Protein AF-A0A542EEB6-F1 (afdb_monomer_lite)

Organism: NCBI:txid587872

Radius of gyration: 50.27 Å; chains: 1; bounding box: 76×41×152 Å

Secondary structure (DSSP, 8-state):
---------SSTTPPPPHHHHHHHHHHHHH--STTHHHHHHHHHT--HHHHHHHHHHHHTTSS--TTT--S---------HHHHHHHHHHHHHHHHHHHHHHHHHHHHHHHHHHHHHHHHHHHHS------PPP-----TTTSPP-GGGSPPPPPPPPPPP-

Structure (mmCIF, N/CA/C/O backbone):
data_AF-A0A542EEB6-F1
#
_entry.id   AF-A0A542EEB6-F1
#
loop_
_atom_site.group_PDB
_atom_site.id
_atom_site.type_symbol
_atom_site.label_atom_id
_atom_site.label_alt_id
_atom_site.label_comp_id
_atom_site.label_asym_id
_atom_site.label_entity_id
_atom_site.label_seq_id
_atom_site.pdbx_PDB_ins_code
_atom_site.Cartn_x
_atom_site.Cartn_y
_atom_site.Cartn_z
_atom_site.occupancy
_atom_site.B_iso_or_equiv
_atom_site.auth_seq_id
_atom_site.auth_comp_id
_atom_site.auth_asym_id
_atom_site.auth_atom_id
_atom_site.pdbx_PDB_model_num
ATOM 1 N N . MET A 1 1 ? 4.886 14.127 -37.751 1.00 33.59 1 MET A N 1
ATOM 2 C CA . MET A 1 1 ? 6.107 13.348 -38.035 1.00 33.59 1 MET A CA 1
ATOM 3 C C . MET A 1 1 ? 6.835 13.165 -36.716 1.00 33.59 1 MET A C 1
ATOM 5 O O . MET A 1 1 ? 7.607 14.032 -36.335 1.00 33.59 1 MET A O 1
ATOM 9 N N . VAL A 1 2 ? 6.488 12.122 -35.960 1.00 40.75 2 VAL A N 1
ATOM 10 C CA . VAL A 1 2 ? 7.260 11.726 -34.774 1.00 40.75 2 VAL A CA 1
ATOM 11 C C . VAL A 1 2 ? 8.339 10.806 -35.318 1.00 40.75 2 VAL A C 1
ATOM 13 O O . VAL A 1 2 ? 8.005 9.782 -35.904 1.00 40.75 2 VAL A O 1
ATOM 16 N N . SER A 1 3 ? 9.596 11.243 -35.278 1.00 37.25 3 SER A N 1
ATOM 17 C CA . SER A 1 3 ? 10.705 10.472 -35.833 1.00 37.25 3 SER A CA 1
ATOM 18 C C . SER A 1 3 ? 10.771 9.100 -35.169 1.00 37.25 3 SER A C 1
ATOM 20 O O . SER A 1 3 ? 10.845 8.968 -33.950 1.00 37.25 3 SER A O 1
ATOM 22 N N . ASP A 1 4 ? 10.697 8.108 -36.042 1.00 44.97 4 ASP A N 1
ATOM 23 C CA . ASP A 1 4 ? 10.284 6.726 -35.838 1.00 44.97 4 ASP A CA 1
ATOM 24 C C . ASP A 1 4 ? 11.487 5.828 -35.498 1.00 44.97 4 ASP A C 1
ATOM 26 O O . ASP A 1 4 ? 11.680 4.750 -36.062 1.00 44.97 4 ASP A O 1
ATOM 30 N N . GLU A 1 5 ? 12.381 6.297 -34.624 1.00 62.19 5 GLU A N 1
ATOM 31 C CA . GLU A 1 5 ? 13.486 5.463 -34.149 1.00 62.19 5 GLU A CA 1
ATOM 32 C C . GLU A 1 5 ? 13.025 4.660 -32.939 1.00 62.19 5 GLU A C 1
ATOM 34 O O . GLU A 1 5 ? 13.232 5.025 -31.781 1.00 62.19 5 GLU A O 1
ATOM 39 N N . VAL A 1 6 ? 12.378 3.528 -33.233 1.00 66.38 6 VAL A N 1
ATOM 40 C CA . VAL A 1 6 ? 12.101 2.485 -32.244 1.00 66.38 6 VAL A CA 1
ATOM 41 C C . VAL A 1 6 ? 13.415 2.173 -31.515 1.00 66.38 6 VAL A C 1
ATOM 43 O O . VAL A 1 6 ? 14.365 1.711 -32.157 1.00 66.38 6 VAL A O 1
ATOM 46 N N . PRO A 1 7 ? 13.504 2.410 -30.194 1.00 70.50 7 PRO A N 1
ATOM 47 C CA . PRO A 1 7 ? 14.771 2.341 -29.485 1.00 70.50 7 PRO A CA 1
ATOM 48 C C . PRO A 1 7 ? 15.327 0.918 -29.548 1.00 70.50 7 PRO A C 1
ATOM 50 O O . PRO A 1 7 ? 14.756 -0.022 -28.993 1.00 70.50 7 PRO A O 1
ATOM 53 N N . PHE A 1 8 ? 16.453 0.759 -30.239 1.00 72.56 8 PHE A N 1
ATOM 54 C CA . PHE A 1 8 ? 17.148 -0.515 -30.362 1.00 72.56 8 PHE A CA 1
ATOM 55 C C . PHE A 1 8 ? 18.065 -0.749 -29.162 1.00 72.56 8 PHE A C 1
ATOM 57 O O . PHE A 1 8 ? 18.617 0.183 -28.575 1.00 72.56 8 PHE A O 1
ATOM 64 N N . ARG A 1 9 ? 18.252 -2.017 -28.789 1.00 74.38 9 ARG A N 1
ATOM 65 C CA . ARG A 1 9 ? 19.150 -2.383 -27.698 1.00 74.38 9 ARG A CA 1
ATOM 66 C C . ARG A 1 9 ? 20.612 -2.333 -28.166 1.00 74.38 9 ARG A C 1
ATOM 68 O O . ARG A 1 9 ? 21.013 -3.222 -28.911 1.00 74.38 9 ARG A O 1
ATOM 75 N N . PRO A 1 10 ? 21.459 -1.404 -27.683 1.00 72.00 10 PRO A N 1
ATOM 76 C CA . PRO A 1 10 ? 22.822 -1.272 -28.205 1.00 72.00 10 PRO A CA 1
ATOM 77 C C . PRO A 1 10 ? 23.714 -2.476 -27.861 1.00 72.00 10 PRO A C 1
ATOM 79 O O . PRO A 1 10 ? 24.656 -2.785 -28.583 1.00 72.00 10 PRO A O 1
ATOM 82 N N . SER A 1 11 ? 23.427 -3.192 -26.766 1.00 77.75 11 SER A N 1
ATOM 83 C CA . SER A 1 11 ? 24.095 -4.454 -26.430 1.00 77.75 11 SER A CA 1
ATOM 84 C C . SER A 1 11 ? 23.217 -5.343 -25.547 1.00 77.75 11 SER A C 1
ATOM 86 O O . SER A 1 11 ? 22.308 -4.865 -24.867 1.00 77.75 11 SER A O 1
ATOM 88 N N . ARG A 1 12 ? 23.523 -6.648 -25.476 1.00 73.19 12 ARG A N 1
ATOM 89 C CA . ARG A 1 12 ? 22.809 -7.604 -24.597 1.00 73.19 12 ARG A CA 1
ATOM 90 C C . ARG A 1 12 ? 22.803 -7.206 -23.113 1.00 73.19 12 ARG A C 1
ATOM 92 O O . ARG A 1 12 ? 21.909 -7.620 -22.376 1.00 73.19 12 ARG A O 1
ATOM 99 N N . HIS A 1 13 ? 23.789 -6.413 -22.697 1.00 74.75 13 HIS A N 1
ATOM 100 C CA . HIS A 1 13 ? 23.999 -5.979 -21.315 1.00 74.75 13 HIS A CA 1
ATOM 101 C C . HIS A 1 13 ? 23.419 -4.594 -21.029 1.00 74.75 13 HIS A C 1
ATOM 103 O O . HIS A 1 13 ? 23.237 -4.238 -19.870 1.00 74.75 13 HIS A O 1
ATOM 109 N N . ALA A 1 14 ? 23.085 -3.822 -22.065 1.00 81.50 14 ALA A N 1
ATOM 110 C CA . ALA A 1 14 ? 22.470 -2.517 -21.894 1.00 81.50 14 ALA A CA 1
ATOM 111 C C . ALA A 1 14 ? 21.044 -2.658 -21.339 1.00 81.50 14 ALA A C 1
ATOM 113 O O . ALA A 1 14 ? 20.242 -3.482 -21.807 1.00 81.50 14 ALA A O 1
ATOM 114 N N . ALA A 1 15 ? 20.732 -1.851 -20.327 1.00 83.69 15 ALA A N 1
ATOM 115 C CA . ALA A 1 15 ? 19.393 -1.739 -19.773 1.00 83.69 15 ALA A CA 1
ATOM 116 C C . ALA A 1 15 ? 18.617 -0.644 -20.511 1.00 83.69 15 ALA A C 1
ATOM 118 O O . ALA A 1 15 ? 19.141 0.441 -20.738 1.00 83.69 15 ALA A O 1
ATOM 119 N N . PHE A 1 16 ? 17.355 -0.918 -20.843 1.00 88.12 16 PHE A N 1
ATOM 120 C CA . PHE A 1 16 ? 16.441 0.115 -21.328 1.00 88.12 16 PHE A CA 1
ATOM 121 C C . PHE A 1 16 ? 16.078 1.071 -20.192 1.00 88.12 16 PHE A C 1
ATOM 123 O O . PHE A 1 16 ? 15.852 0.606 -19.066 1.00 88.12 16 PHE A O 1
ATOM 130 N N . THR A 1 17 ? 15.974 2.366 -20.485 1.00 88.81 17 THR A N 1
ATOM 131 C CA . THR A 1 17 ? 15.397 3.361 -19.568 1.00 88.81 17 THR A CA 1
ATOM 132 C C . THR A 1 17 ? 13.891 3.128 -19.403 1.00 88.81 17 THR A C 1
ATOM 134 O O . THR A 1 17 ? 13.271 2.430 -20.206 1.00 88.81 17 THR A O 1
ATOM 137 N N . ASP A 1 18 ? 13.269 3.689 -18.361 1.00 88.69 18 ASP A N 1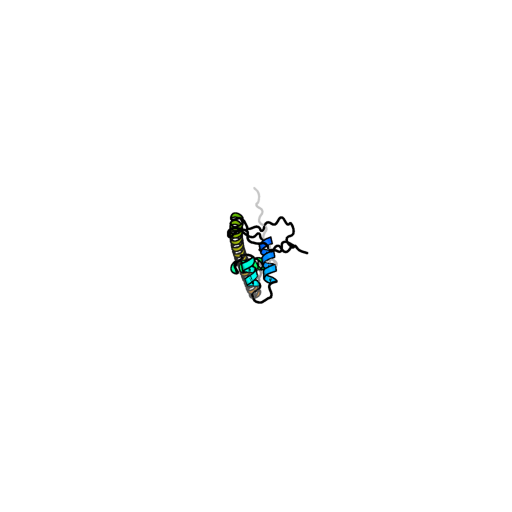
ATOM 138 C CA . ASP A 1 18 ? 11.814 3.557 -18.164 1.00 88.69 18 ASP A CA 1
ATOM 139 C C . ASP A 1 18 ? 11.012 4.167 -19.330 1.00 88.69 18 ASP A C 1
ATOM 141 O O . ASP A 1 18 ? 9.974 3.635 -19.706 1.00 88.69 18 ASP A O 1
ATOM 145 N N . GLU A 1 19 ? 11.519 5.233 -19.947 1.00 88.31 19 GLU A N 1
ATOM 146 C CA . GLU A 1 19 ? 10.899 5.887 -21.108 1.00 88.31 19 GLU A CA 1
ATOM 147 C C . GLU A 1 19 ? 10.961 4.997 -22.349 1.00 88.31 19 GLU A C 1
ATOM 149 O O . GLU A 1 19 ? 9.953 4.786 -23.019 1.00 88.31 19 GLU A O 1
ATOM 154 N N . GLN A 1 20 ? 12.121 4.382 -22.600 1.00 90.50 20 GLN A N 1
ATOM 155 C CA . GLN A 1 20 ? 12.283 3.415 -23.685 1.00 90.50 20 GLN A CA 1
ATOM 156 C C . GLN A 1 20 ? 11.382 2.195 -23.483 1.00 90.50 20 GLN A C 1
ATOM 158 O O . GLN A 1 20 ? 10.751 1.734 -24.427 1.00 90.50 20 GLN A O 1
ATOM 163 N N . ARG A 1 21 ? 11.285 1.673 -22.251 1.00 92.81 21 ARG A N 1
ATOM 164 C CA . ARG A 1 21 ? 10.384 0.550 -21.934 1.00 92.81 21 ARG A CA 1
ATOM 165 C C . ARG A 1 21 ? 8.927 0.907 -22.211 1.00 92.81 21 ARG A C 1
ATOM 167 O O . ARG A 1 21 ? 8.211 0.061 -22.733 1.00 92.81 21 ARG A O 1
ATOM 174 N N . TRP A 1 22 ? 8.503 2.126 -21.871 1.00 92.06 22 TRP A N 1
ATOM 175 C CA . TRP A 1 22 ? 7.149 2.607 -22.148 1.00 92.06 22 TRP A CA 1
ATOM 176 C C . TRP A 1 22 ? 6.873 2.698 -23.649 1.00 92.06 22 TRP A C 1
ATOM 178 O O . TRP A 1 22 ? 5.908 2.104 -24.121 1.00 92.06 22 TRP A O 1
ATOM 188 N N . ALA A 1 23 ? 7.755 3.358 -24.408 1.00 90.94 23 ALA A N 1
ATOM 189 C CA . ALA A 1 23 ? 7.620 3.480 -25.859 1.00 90.94 23 ALA A CA 1
ATOM 190 C C . ALA A 1 23 ? 7.553 2.102 -26.541 1.00 90.94 23 ALA A C 1
ATOM 192 O O . ALA A 1 23 ? 6.660 1.838 -27.339 1.00 90.94 23 ALA A O 1
ATOM 193 N N . LEU A 1 24 ? 8.438 1.176 -26.156 1.00 92.56 24 LEU A N 1
ATOM 194 C CA . LEU A 1 24 ? 8.440 -0.188 -26.689 1.00 92.56 24 LEU A CA 1
ATOM 195 C C . LEU A 1 24 ? 7.179 -0.981 -26.334 1.00 92.56 24 LEU A C 1
ATOM 197 O O . LEU A 1 24 ? 6.744 -1.812 -27.130 1.00 92.56 24 LEU A O 1
ATOM 201 N N . LEU A 1 25 ? 6.611 -0.762 -25.145 1.00 93.56 25 LEU A N 1
ATOM 202 C CA . LEU A 1 25 ? 5.352 -1.382 -24.739 1.00 93.56 25 LEU A CA 1
ATOM 203 C C . LEU A 1 25 ? 4.189 -0.862 -25.598 1.00 93.56 25 LEU A C 1
ATOM 205 O O . LEU A 1 25 ? 3.369 -1.656 -26.046 1.00 93.56 25 LEU A O 1
ATOM 209 N N . LEU A 1 26 ? 4.154 0.447 -25.862 1.00 92.00 26 LEU A N 1
ATOM 210 C CA . LEU A 1 26 ? 3.131 1.081 -26.690 1.00 92.00 26 LEU A CA 1
ATOM 211 C C . LEU A 1 26 ? 3.178 0.562 -28.136 1.00 92.00 26 LEU A C 1
ATOM 213 O O . LEU A 1 26 ? 2.159 0.125 -28.661 1.00 92.00 26 LEU A O 1
ATOM 217 N N . GLU A 1 27 ? 4.364 0.528 -28.745 1.00 92.00 27 GLU A N 1
ATOM 218 C CA . GLU A 1 27 ? 4.582 -0.030 -30.089 1.00 92.00 27 GLU A CA 1
ATOM 219 C C . GLU A 1 27 ? 4.209 -1.520 -30.168 1.00 92.00 27 G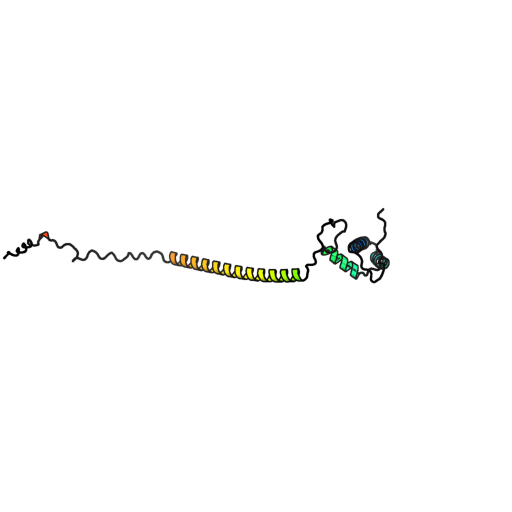LU A C 1
ATOM 221 O O . GLU A 1 27 ? 3.574 -1.985 -31.118 1.00 92.00 27 GLU A O 1
ATOM 226 N N . HIS A 1 28 ? 4.554 -2.292 -29.132 1.00 93.38 28 HIS A N 1
ATOM 227 C CA . HIS A 1 28 ? 4.147 -3.691 -29.032 1.00 93.38 28 HIS A CA 1
ATOM 228 C C . HIS A 1 28 ? 2.618 -3.847 -28.971 1.00 93.38 28 HIS A C 1
ATOM 230 O O . HIS A 1 28 ? 2.072 -4.786 -29.560 1.00 93.38 28 HIS A O 1
ATOM 236 N N . ASP A 1 29 ? 1.921 -2.955 -28.268 1.00 91.06 29 ASP A N 1
ATOM 237 C CA . ASP A 1 29 ? 0.463 -2.986 -28.140 1.00 91.06 29 ASP A CA 1
ATOM 238 C C . ASP A 1 29 ? -0.241 -2.571 -29.446 1.00 91.06 29 ASP A C 1
ATOM 240 O O . ASP A 1 29 ? -1.296 -3.124 -29.761 1.00 91.06 29 ASP A O 1
ATOM 244 N N . GLN A 1 30 ? 0.382 -1.707 -30.256 1.00 92.75 30 GLN A N 1
ATOM 245 C CA . GLN A 1 30 ? -0.091 -1.317 -31.594 1.00 92.75 30 GLN A CA 1
ATOM 246 C C . GLN A 1 30 ? 0.082 -2.412 -32.664 1.00 92.75 30 GLN A C 1
ATOM 248 O O . GLN A 1 30 ? -0.537 -2.355 -33.726 1.00 92.75 30 GLN A O 1
ATOM 253 N N . CYS A 1 31 ? 0.894 -3.442 -32.411 1.00 92.12 31 CYS A N 1
ATOM 254 C CA . CYS A 1 31 ? 1.078 -4.556 -33.340 1.00 92.12 31 CYS A CA 1
ATOM 255 C C . CYS A 1 31 ? -0.165 -5.472 -33.373 1.00 92.12 31 CYS A C 1
ATOM 257 O O . CYS A 1 31 ? -0.266 -6.418 -32.587 1.00 92.12 31 CYS A O 1
ATOM 259 N N . LEU A 1 32 ? -1.096 -5.222 -34.300 1.00 90.75 32 LEU A N 1
ATOM 260 C CA . LEU A 1 32 ? -2.363 -5.966 -34.415 1.00 90.75 32 LEU A CA 1
ATOM 261 C C . LEU A 1 32 ? -2.308 -7.164 -35.378 1.00 90.75 32 LEU A C 1
ATOM 263 O O . LEU A 1 32 ? -3.052 -8.129 -35.206 1.00 90.75 32 LEU A O 1
ATOM 267 N N . GLU A 1 33 ? -1.424 -7.134 -36.378 1.00 92.62 33 GLU A N 1
ATOM 268 C CA . GLU A 1 33 ? -1.332 -8.201 -37.378 1.00 92.62 33 GLU A CA 1
ATOM 269 C C . GLU A 1 33 ? -0.765 -9.510 -36.806 1.00 92.62 33 GLU A C 1
ATOM 271 O O . GLU A 1 33 ? 0.062 -9.538 -35.882 1.00 92.62 33 GLU A O 1
ATOM 276 N N . ARG A 1 34 ? -1.169 -10.637 -37.404 1.00 90.12 34 ARG A N 1
ATOM 277 C CA . ARG A 1 34 ? -0.705 -11.961 -36.983 1.00 90.12 34 ARG A CA 1
ATOM 278 C C . ARG A 1 34 ? 0.809 -12.071 -37.169 1.00 90.12 34 ARG A C 1
ATOM 280 O O . ARG A 1 34 ? 1.317 -12.095 -38.281 1.00 90.12 34 ARG A O 1
ATOM 287 N N . GLY A 1 35 ? 1.529 -12.197 -36.056 1.00 90.69 35 GLY A N 1
ATOM 288 C CA . GLY A 1 35 ? 2.987 -12.335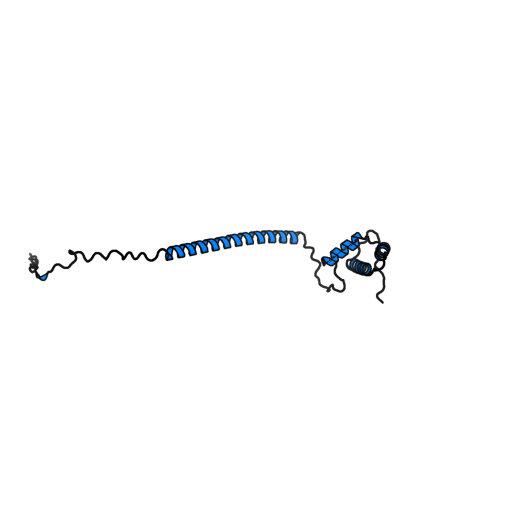 -36.051 1.00 90.69 35 GLY A CA 1
ATOM 289 C C . GLY A 1 35 ? 3.762 -11.016 -35.987 1.00 90.69 35 GLY A C 1
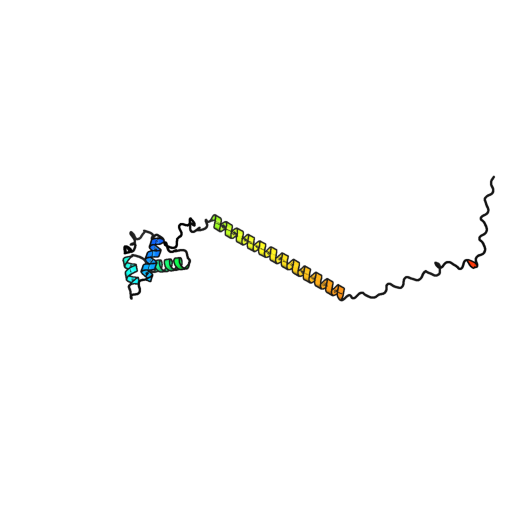ATOM 290 O O . GLY A 1 35 ? 4.968 -11.069 -35.733 1.00 90.69 35 GLY A O 1
ATOM 291 N N . ALA A 1 36 ? 3.101 -9.855 -36.098 1.00 91.50 36 ALA A N 1
ATOM 292 C CA . ALA A 1 36 ? 3.752 -8.546 -35.985 1.00 91.50 36 ALA A CA 1
ATOM 293 C C . ALA A 1 36 ? 4.442 -8.363 -34.629 1.00 91.50 36 ALA A C 1
ATOM 295 O O . ALA A 1 36 ? 5.607 -7.979 -34.581 1.00 91.50 36 ALA A O 1
ATOM 296 N N . LYS A 1 37 ? 3.793 -8.778 -33.530 1.00 92.81 37 LYS A N 1
ATOM 297 C CA . LYS A 1 37 ? 4.404 -8.771 -32.188 1.00 92.81 37 LYS A CA 1
ATOM 298 C C . LYS A 1 37 ? 5.704 -9.575 -32.149 1.00 92.81 37 LYS A C 1
ATOM 300 O O . LYS A 1 37 ? 6.729 -9.084 -31.696 1.00 92.81 37 LYS A O 1
ATOM 305 N N . ALA A 1 38 ? 5.707 -10.799 -32.677 1.00 91.88 38 ALA A N 1
ATOM 306 C CA . ALA A 1 38 ? 6.905 -11.640 -32.684 1.00 91.88 38 ALA A CA 1
ATOM 307 C C . ALA A 1 38 ? 8.029 -11.061 -33.566 1.00 91.88 38 ALA A C 1
ATOM 309 O O . ALA A 1 38 ? 9.204 -11.173 -33.214 1.00 91.88 38 ALA A O 1
ATOM 310 N N . ALA A 1 39 ? 7.683 -10.439 -34.697 1.00 91.62 39 ALA A N 1
ATOM 311 C CA . ALA A 1 39 ? 8.639 -9.748 -35.559 1.00 91.62 39 ALA A CA 1
ATOM 312 C C . ALA A 1 39 ? 9.233 -8.506 -34.872 1.00 91.62 39 ALA A C 1
ATOM 314 O O . ALA A 1 39 ? 10.453 -8.340 -34.864 1.00 91.62 39 ALA A O 1
ATOM 315 N N . PHE A 1 40 ? 8.392 -7.699 -34.221 1.00 92.38 40 PHE A N 1
ATOM 316 C CA . PHE A 1 40 ? 8.795 -6.535 -33.436 1.00 92.38 40 PHE A CA 1
ATOM 317 C C . PHE A 1 40 ? 9.804 -6.910 -32.344 1.00 92.38 40 PHE A C 1
ATOM 319 O O . PHE A 1 40 ? 10.879 -6.321 -32.260 1.00 92.38 40 PHE A O 1
ATOM 326 N N . LEU A 1 41 ? 9.519 -7.958 -31.567 1.00 91.25 41 LEU A N 1
ATOM 327 C CA . LEU A 1 41 ? 10.411 -8.416 -30.497 1.00 91.25 41 LEU A CA 1
ATOM 328 C C . LEU A 1 41 ? 11.792 -8.837 -30.999 1.00 91.25 41 LEU A C 1
ATOM 330 O O . LEU A 1 41 ? 12.798 -8.527 -30.358 1.00 91.25 41 LEU A O 1
ATOM 334 N N . ARG A 1 42 ? 11.857 -9.498 -32.161 1.00 89.69 42 ARG A N 1
ATOM 335 C CA . ARG A 1 42 ? 13.131 -9.856 -32.798 1.00 89.69 42 ARG A CA 1
ATOM 336 C C . ARG A 1 42 ? 13.890 -8.626 -33.291 1.00 89.69 42 ARG A C 1
ATOM 338 O O . ARG A 1 42 ? 15.095 -8.563 -33.080 1.00 89.69 42 ARG A O 1
ATOM 345 N N . ARG A 1 43 ? 13.195 -7.649 -33.887 1.00 89.44 43 ARG A N 1
ATOM 346 C CA . ARG A 1 43 ? 13.788 -6.393 -34.380 1.00 89.44 43 ARG A CA 1
ATOM 347 C C . ARG A 1 43 ? 14.413 -5.571 -33.252 1.00 89.44 43 ARG A C 1
ATOM 349 O O . ARG A 1 43 ? 15.513 -5.063 -33.407 1.00 89.44 43 ARG A O 1
ATOM 356 N N . VAL A 1 44 ? 13.727 -5.466 -32.115 1.00 89.19 44 VAL A N 1
ATOM 357 C CA . VAL A 1 44 ? 14.185 -4.670 -30.962 1.00 89.19 44 VAL A CA 1
ATOM 358 C C . VAL A 1 44 ? 15.161 -5.456 -30.067 1.00 89.19 44 VAL A C 1
ATOM 360 O O . VAL A 1 44 ? 15.938 -4.874 -29.311 1.00 89.19 44 VAL A O 1
ATOM 363 N N . GLY A 1 45 ? 15.156 -6.791 -30.149 1.00 88.00 45 GLY A N 1
ATOM 364 C CA . GLY A 1 45 ? 15.986 -7.658 -29.307 1.00 88.00 45 GLY A CA 1
ATOM 365 C C . GLY A 1 45 ? 15.444 -7.808 -27.881 1.00 88.00 45 GLY A C 1
ATOM 366 O O . GLY A 1 45 ? 16.217 -7.891 -26.921 1.00 88.00 45 GLY A O 1
ATOM 367 N N . VAL A 1 46 ? 14.115 -7.819 -27.726 1.00 89.88 46 VAL A N 1
ATOM 368 C CA . VAL A 1 46 ? 13.422 -7.915 -26.431 1.00 89.88 46 VAL A CA 1
ATOM 369 C C . VAL A 1 46 ? 12.718 -9.262 -26.302 1.00 89.88 46 VAL A C 1
ATOM 371 O O . VAL A 1 46 ? 11.956 -9.678 -27.168 1.00 89.88 46 VAL A O 1
ATOM 374 N N . THR A 1 47 ? 12.939 -9.949 -25.183 1.00 91.12 47 THR A N 1
ATOM 375 C CA . THR A 1 47 ? 12.284 -11.230 -24.890 1.00 91.12 47 THR A CA 1
ATOM 376 C C . THR A 1 47 ? 10.805 -11.021 -24.525 1.00 91.12 47 THR A C 1
ATOM 378 O O . THR A 1 47 ? 10.503 -10.088 -23.776 1.00 91.12 47 THR A O 1
ATOM 381 N N . PRO A 1 48 ? 9.878 -11.919 -24.924 1.00 91.25 48 PRO A N 1
ATOM 382 C CA . PRO A 1 48 ? 8.464 -11.849 -24.525 1.00 91.25 48 PRO A CA 1
ATOM 383 C C . PRO A 1 48 ? 8.241 -11.718 -23.009 1.00 91.25 48 PRO A C 1
ATOM 385 O O . PRO A 1 48 ? 7.341 -11.012 -22.559 1.00 91.25 48 PRO A O 1
ATOM 388 N N . PHE A 1 49 ? 9.099 -12.355 -22.204 1.00 93.19 49 PHE A N 1
ATOM 389 C CA . PHE A 1 49 ? 9.070 -12.242 -20.745 1.00 93.19 49 PHE A CA 1
ATOM 390 C C . PHE A 1 49 ? 9.280 -10.801 -20.254 1.00 93.19 49 PHE A C 1
ATOM 392 O O . PHE A 1 49 ? 8.606 -10.365 -19.323 1.00 93.19 49 PHE A O 1
ATOM 399 N N . SER A 1 50 ? 10.178 -10.048 -20.893 1.00 92.38 50 SER A N 1
ATOM 400 C CA . SER A 1 50 ? 10.447 -8.650 -20.547 1.00 92.38 50 SER A CA 1
ATOM 401 C C . SER A 1 50 ? 9.231 -7.770 -20.815 1.00 92.38 50 SER A C 1
ATOM 403 O O . SER A 1 50 ? 8.853 -7.001 -19.940 1.00 92.38 50 SER A O 1
ATOM 405 N N . ILE A 1 51 ? 8.567 -7.946 -21.961 1.00 94.12 51 ILE A N 1
ATOM 406 C CA . ILE A 1 51 ? 7.330 -7.220 -22.288 1.00 94.12 51 ILE A CA 1
ATOM 407 C C . ILE A 1 51 ? 6.221 -7.540 -21.294 1.00 94.12 51 ILE A C 1
ATOM 409 O O . ILE A 1 51 ? 5.608 -6.628 -20.748 1.00 94.12 51 ILE A O 1
ATOM 413 N N . LYS A 1 52 ? 6.003 -8.826 -20.987 1.00 94.75 52 LYS A N 1
ATOM 414 C CA . LYS A 1 52 ? 5.015 -9.232 -19.978 1.00 94.75 52 LYS A CA 1
ATOM 415 C C . LYS A 1 52 ? 5.301 -8.569 -18.628 1.00 94.75 52 LYS A C 1
ATOM 417 O O . LYS A 1 52 ? 4.398 -8.034 -17.993 1.00 94.75 52 LYS A O 1
ATOM 422 N N . LYS A 1 53 ? 6.567 -8.566 -18.206 1.00 94.75 53 LYS A N 1
ATOM 423 C CA . LYS A 1 53 ? 7.011 -7.920 -16.968 1.00 94.75 53 LYS A CA 1
ATOM 424 C C . LYS A 1 53 ? 6.778 -6.405 -16.991 1.00 94.75 53 LYS A C 1
ATOM 426 O O . LYS A 1 53 ? 6.359 -5.855 -15.979 1.00 94.75 53 LYS A O 1
ATOM 431 N N . TRP A 1 54 ? 7.020 -5.736 -18.116 1.00 94.31 54 TRP A N 1
ATOM 432 C CA . TRP A 1 54 ? 6.768 -4.300 -18.263 1.00 94.31 54 TRP A CA 1
ATOM 433 C C . TRP A 1 54 ? 5.274 -3.967 -18.273 1.00 94.31 54 TRP A C 1
ATOM 435 O O . TRP A 1 54 ? 4.895 -2.985 -17.644 1.00 94.31 54 TRP A O 1
ATOM 445 N N . SER A 1 55 ? 4.423 -4.812 -18.867 1.00 93.38 55 SER A N 1
ATOM 446 C CA . SER A 1 55 ? 2.961 -4.680 -18.751 1.00 93.38 55 SER A CA 1
ATOM 447 C C . SER A 1 55 ? 2.528 -4.745 -17.290 1.00 93.38 55 SER A C 1
ATOM 449 O O . SER A 1 55 ? 1.861 -3.839 -16.814 1.00 93.38 55 SER A O 1
ATOM 451 N N . MET A 1 56 ? 3.005 -5.740 -16.533 1.00 91.94 56 MET A N 1
ATOM 452 C CA . MET A 1 56 ? 2.707 -5.829 -15.097 1.00 91.94 56 MET A CA 1
ATOM 453 C C . MET A 1 56 ? 3.197 -4.598 -14.322 1.00 91.94 56 MET A C 1
ATOM 455 O O . MET A 1 56 ? 2.578 -4.189 -13.345 1.00 91.94 56 MET A O 1
ATOM 459 N N . TRP A 1 57 ? 4.326 -4.007 -14.722 1.00 93.00 57 TRP A N 1
ATOM 460 C CA . TRP A 1 57 ? 4.817 -2.770 -14.117 1.00 93.00 57 TRP A CA 1
ATOM 461 C C . TRP A 1 57 ? 3.952 -1.560 -14.462 1.00 93.00 57 TRP A C 1
ATOM 463 O O . TRP A 1 57 ? 3.774 -0.721 -13.584 1.00 93.00 57 TRP A O 1
ATOM 473 N N . ARG A 1 58 ? 3.410 -1.471 -15.682 1.00 91.31 58 ARG A N 1
ATOM 474 C CA . ARG A 1 58 ? 2.419 -0.454 -16.059 1.00 91.31 58 ARG A CA 1
ATOM 475 C C . ARG A 1 58 ? 1.155 -0.606 -15.221 1.00 91.31 58 ARG A C 1
ATOM 477 O O . ARG A 1 58 ? 0.735 0.352 -14.586 1.00 91.31 58 ARG A O 1
ATOM 484 N N . ASP A 1 59 ? 0.614 -1.817 -15.158 1.00 88.62 59 ASP A N 1
ATOM 485 C CA . ASP A 1 59 ? -0.647 -2.099 -14.464 1.00 88.62 59 ASP A CA 1
ATOM 486 C C . ASP A 1 59 ? -0.519 -1.866 -12.943 1.00 88.62 59 ASP A C 1
ATOM 488 O O . ASP A 1 59 ? -1.463 -1.442 -12.286 1.00 88.62 59 ASP A O 1
ATOM 492 N N . ALA A 1 60 ? 0.678 -2.069 -12.381 1.00 85.31 60 ALA A N 1
ATOM 493 C CA . ALA A 1 60 ? 1.006 -1.751 -10.989 1.00 85.31 60 ALA A CA 1
ATOM 494 C C . ALA A 1 60 ? 1.426 -0.282 -10.751 1.00 85.31 60 ALA A C 1
ATOM 496 O O . ALA A 1 60 ? 1.906 0.035 -9.661 1.00 85.31 60 ALA A O 1
ATOM 497 N N . GLY A 1 61 ? 1.350 0.593 -11.761 1.00 84.56 61 GLY A N 1
ATOM 498 C CA . GLY A 1 61 ? 1.725 2.011 -11.664 1.00 84.56 61 GLY A CA 1
ATOM 499 C C . GLY A 1 61 ? 3.226 2.281 -11.477 1.00 84.56 61 GLY A C 1
ATOM 500 O O . GLY A 1 61 ? 3.627 3.383 -11.114 1.00 84.56 61 GLY A O 1
ATOM 501 N N . ARG A 1 62 ? 4.090 1.282 -11.695 1.00 85.94 62 ARG A N 1
ATOM 502 C CA . ARG A 1 62 ? 5.556 1.411 -11.582 1.00 85.94 62 ARG A CA 1
ATOM 503 C C . ARG A 1 62 ? 6.192 1.948 -12.857 1.00 85.94 62 ARG A C 1
ATOM 505 O O . ARG A 1 62 ? 7.196 2.651 -12.779 1.00 85.94 62 ARG A O 1
ATOM 512 N N . LEU A 1 63 ? 5.645 1.575 -14.012 1.00 88.81 63 LEU A N 1
ATOM 513 C CA . LEU A 1 63 ? 6.021 2.120 -15.309 1.00 88.81 63 LEU A CA 1
ATOM 514 C C . LEU A 1 63 ? 4.951 3.145 -15.690 1.00 88.81 63 LEU A C 1
ATOM 516 O O . LEU A 1 63 ? 3.803 2.771 -15.895 1.00 88.81 63 LEU A O 1
ATOM 520 N N . VAL A 1 64 ? 5.323 4.422 -15.706 1.00 84.06 64 VAL A N 1
ATOM 521 C CA . VAL A 1 64 ? 4.402 5.551 -15.907 1.00 84.06 64 VAL A CA 1
ATOM 522 C C . VAL A 1 64 ? 4.714 6.217 -17.237 1.00 84.06 64 VAL A C 1
ATOM 524 O O . VAL A 1 64 ? 5.892 6.315 -17.602 1.00 84.06 64 VAL A O 1
ATOM 527 N N . ASP A 1 65 ? 3.667 6.693 -17.909 1.00 83.62 65 ASP A N 1
ATOM 528 C CA . ASP A 1 65 ? 3.779 7.467 -19.137 1.00 83.62 65 ASP A CA 1
ATOM 529 C C . ASP A 1 65 ? 4.709 8.669 -18.925 1.00 83.62 65 ASP A C 1
ATOM 531 O O . ASP A 1 65 ? 4.431 9.495 -18.049 1.00 83.62 65 ASP A O 1
ATOM 535 N N . PRO A 1 66 ? 5.811 8.796 -19.686 1.00 78.81 66 PRO A N 1
ATOM 536 C CA . PRO A 1 66 ? 6.663 9.974 -19.616 1.00 78.81 66 PRO A CA 1
ATOM 537 C C . PRO A 1 66 ? 5.912 11.289 -19.855 1.00 78.81 66 PRO A C 1
ATOM 539 O O . PRO A 1 66 ? 6.318 12.292 -19.285 1.00 78.81 66 PRO A O 1
ATOM 542 N N . ALA A 1 67 ? 4.809 11.298 -20.612 1.00 74.88 67 ALA A N 1
ATOM 543 C CA . ALA A 1 67 ? 3.992 12.493 -20.826 1.00 74.88 67 ALA A CA 1
ATOM 544 C C . ALA A 1 67 ? 3.133 12.872 -19.606 1.00 74.88 67 ALA A C 1
ATOM 546 O O . ALA A 1 67 ? 2.766 14.031 -19.449 1.00 74.88 67 ALA A O 1
ATOM 547 N N . THR A 1 68 ? 2.811 11.904 -18.739 1.00 70.81 68 THR A N 1
ATOM 548 C CA . THR A 1 68 ? 2.060 12.129 -17.484 1.00 70.81 68 THR A CA 1
ATOM 549 C C . THR A 1 68 ? 2.987 12.252 -16.274 1.00 70.81 68 THR A C 1
ATOM 551 O O . THR A 1 68 ? 2.539 12.555 -15.169 1.00 70.81 68 THR A O 1
ATOM 554 N N . LYS A 1 69 ? 4.296 12.028 -16.452 1.00 63.59 69 LYS A N 1
ATOM 555 C CA . LYS A 1 69 ? 5.286 12.416 -15.453 1.00 63.59 69 LYS A CA 1
ATOM 556 C C . LYS A 1 69 ? 5.324 13.939 -15.413 1.00 63.59 69 LYS A C 1
ATOM 558 O O . LYS A 1 69 ? 6.098 14.572 -16.123 1.00 63.59 69 LYS A O 1
ATOM 563 N N . GLU A 1 70 ? 4.504 14.515 -14.544 1.00 54.94 70 GLU A N 1
ATOM 564 C CA . GLU A 1 70 ? 4.806 15.812 -13.952 1.00 54.94 70 GLU A CA 1
ATOM 565 C C . GLU A 1 70 ? 6.303 15.820 -13.577 1.00 54.94 70 GLU A C 1
ATOM 567 O O . GLU A 1 70 ? 6.812 14.789 -13.106 1.00 54.94 70 GLU A O 1
ATOM 572 N N . PRO A 1 71 ? 7.039 16.931 -13.764 1.00 47.75 71 PRO A N 1
ATOM 573 C CA . PRO A 1 71 ? 8.407 17.088 -13.276 1.00 47.75 71 PRO A CA 1
ATOM 574 C C . PRO A 1 71 ? 8.392 17.202 -11.745 1.00 47.75 71 PRO A C 1
ATOM 576 O O . PRO A 1 71 ? 8.897 18.148 -11.149 1.00 47.75 71 PRO A O 1
ATOM 579 N N . THR A 1 72 ? 7.754 16.250 -11.077 1.00 44.78 72 THR A N 1
ATOM 580 C CA . THR A 1 72 ? 7.711 16.168 -9.642 1.00 44.78 72 THR A CA 1
ATOM 581 C C . THR A 1 72 ? 8.926 15.377 -9.207 1.00 44.78 72 THR A C 1
ATOM 583 O O . THR A 1 72 ? 9.126 14.211 -9.545 1.00 44.78 72 THR A O 1
ATOM 586 N N . THR A 1 73 ? 9.701 16.046 -8.377 1.00 43.47 73 THR A N 1
ATOM 587 C CA . THR A 1 73 ? 10.672 15.587 -7.385 1.00 43.47 73 THR A CA 1
ATOM 588 C C . THR A 1 73 ? 10.213 14.424 -6.490 1.00 43.47 73 THR A C 1
ATOM 590 O O . THR A 1 73 ? 10.790 14.202 -5.432 1.00 43.47 73 THR A O 1
ATOM 593 N N . VAL A 1 74 ? 9.212 13.636 -6.878 1.00 46.31 74 VAL A N 1
ATOM 594 C CA . VAL A 1 74 ? 8.872 12.387 -6.211 1.00 46.31 74 VAL A CA 1
ATOM 595 C C . VAL A 1 74 ? 9.646 11.300 -6.931 1.00 46.31 74 VAL A C 1
ATOM 597 O O . VAL A 1 74 ? 9.143 10.564 -7.783 1.00 46.31 74 VAL A O 1
ATOM 600 N N . ALA A 1 75 ? 10.925 11.206 -6.562 1.00 46.16 75 ALA A N 1
ATOM 601 C CA . ALA A 1 75 ? 11.622 9.940 -6.635 1.00 46.16 75 ALA A CA 1
ATOM 602 C C . ALA A 1 75 ? 10.639 8.877 -6.139 1.00 46.16 75 ALA A C 1
ATOM 604 O O . ALA A 1 75 ? 10.064 9.017 -5.061 1.00 46.16 75 ALA A O 1
ATOM 605 N N . ARG A 1 76 ? 10.390 7.856 -6.960 1.00 50.25 76 ARG A N 1
ATOM 606 C CA . ARG A 1 76 ? 9.713 6.626 -6.552 1.00 50.25 76 ARG A CA 1
ATOM 607 C C . ARG A 1 76 ? 10.451 6.178 -5.286 1.00 50.25 76 ARG A C 1
ATOM 609 O O . ARG A 1 76 ? 11.536 5.612 -5.404 1.00 50.25 76 ARG A O 1
ATOM 616 N N . HIS A 1 77 ? 9.955 6.546 -4.102 1.00 51.41 77 HIS A N 1
ATOM 617 C CA . HIS A 1 77 ? 10.629 6.289 -2.837 1.00 51.41 77 HIS A CA 1
ATOM 618 C C . HIS A 1 77 ? 10.518 4.785 -2.621 1.00 51.41 77 HIS A C 1
ATOM 620 O O . HIS A 1 77 ? 9.576 4.271 -2.024 1.00 51.41 77 HIS A O 1
ATOM 626 N N . VAL A 1 78 ? 11.468 4.049 -3.197 1.00 56.53 78 VAL A N 1
ATOM 627 C CA . VAL A 1 78 ? 11.860 2.753 -2.678 1.00 56.53 78 VAL A CA 1
ATOM 628 C C . VAL A 1 78 ? 12.311 3.074 -1.268 1.00 56.53 78 VAL A C 1
ATOM 630 O O . VAL A 1 78 ? 13.405 3.605 -1.087 1.00 56.53 78 VAL A O 1
ATOM 633 N N . LEU A 1 79 ? 11.401 2.864 -0.315 1.00 59.16 79 LEU A N 1
ATOM 634 C CA . LEU A 1 79 ? 11.656 3.114 1.093 1.00 59.16 79 LEU A CA 1
ATOM 635 C C . LEU A 1 79 ? 12.996 2.468 1.428 1.00 59.16 79 LEU A C 1
ATOM 637 O O . LEU A 1 79 ? 13.203 1.275 1.151 1.00 59.16 79 LEU A O 1
ATOM 641 N N . LYS A 1 80 ? 13.923 3.276 1.941 1.00 72.44 80 LYS A N 1
ATOM 642 C CA . LYS A 1 80 ? 15.233 2.799 2.376 1.00 72.44 80 LYS A CA 1
ATOM 643 C C . LYS A 1 80 ? 15.015 1.700 3.416 1.00 72.44 80 LYS A C 1
ATOM 645 O O . LYS A 1 80 ? 13.965 1.633 4.054 1.00 72.44 80 LYS A O 1
ATOM 650 N N . TYR A 1 81 ? 15.985 0.802 3.565 1.00 72.69 81 TYR A N 1
ATOM 651 C CA . TYR A 1 81 ? 15.862 -0.331 4.488 1.00 72.69 81 TYR A CA 1
ATOM 652 C C . TYR A 1 81 ? 15.424 0.116 5.894 1.00 72.69 81 TYR A C 1
ATOM 654 O O . TYR A 1 81 ? 14.496 -0.464 6.451 1.00 72.69 81 TYR A O 1
ATOM 662 N N . ASP A 1 82 ? 15.989 1.218 6.386 1.00 74.38 82 ASP A N 1
ATOM 663 C CA . ASP A 1 82 ? 15.665 1.792 7.695 1.00 74.38 82 ASP A CA 1
ATOM 664 C C . ASP A 1 82 ? 14.203 2.262 7.788 1.00 74.38 82 ASP A C 1
ATOM 666 O O . ASP A 1 82 ? 13.505 1.924 8.740 1.00 74.38 82 ASP A O 1
ATOM 670 N N . GLU A 1 83 ? 13.692 2.931 6.750 1.00 76.44 83 GLU A N 1
ATOM 671 C CA . GLU A 1 83 ? 12.291 3.377 6.672 1.00 76.44 83 GLU A CA 1
ATOM 672 C C . GLU A 1 83 ? 11.322 2.181 6.648 1.00 76.44 83 GLU A C 1
ATOM 674 O O . GLU A 1 83 ? 10.223 2.234 7.199 1.00 76.44 83 GLU A O 1
ATOM 679 N N . ARG A 1 84 ? 11.726 1.060 6.032 1.00 79.06 84 ARG A N 1
ATOM 680 C CA . ARG A 1 84 ? 10.928 -0.177 6.032 1.00 79.06 84 ARG A CA 1
ATOM 681 C C . ARG A 1 84 ? 10.894 -0.829 7.411 1.00 79.06 84 ARG A C 1
ATOM 683 O O . ARG A 1 84 ? 9.828 -1.275 7.832 1.00 79.06 84 ARG A O 1
ATOM 690 N N . VAL A 1 85 ? 12.032 -0.872 8.101 1.00 85.88 85 VAL A N 1
ATOM 691 C CA . VAL A 1 85 ? 12.130 -1.402 9.469 1.00 85.88 85 VAL A CA 1
ATOM 692 C C . VAL A 1 85 ? 11.287 -0.562 10.427 1.00 85.88 85 VAL A C 1
ATOM 694 O O . VAL A 1 85 ? 10.543 -1.113 11.240 1.00 85.88 85 VAL A O 1
ATOM 697 N N . GLU A 1 86 ? 11.342 0.761 10.302 1.00 87.75 86 GLU A N 1
ATOM 698 C CA . GLU A 1 86 ? 10.554 1.674 11.125 1.00 87.75 86 GLU A CA 1
ATOM 699 C C . GLU A 1 86 ? 9.050 1.520 10.871 1.00 87.75 86 GLU A C 1
ATOM 701 O O . GLU A 1 86 ? 8.273 1.420 11.817 1.00 87.75 86 GLU A O 1
ATOM 706 N N . LEU A 1 87 ? 8.625 1.369 9.614 1.00 89.81 87 LEU A N 1
ATOM 707 C CA . LEU A 1 87 ? 7.225 1.078 9.292 1.00 89.81 87 LEU A CA 1
ATOM 708 C C . LEU A 1 87 ? 6.737 -0.250 9.876 1.00 89.81 87 LEU A C 1
ATOM 710 O O . LEU A 1 87 ? 5.606 -0.335 10.355 1.00 89.81 87 LEU A O 1
ATOM 714 N N . GLU A 1 88 ? 7.555 -1.300 9.833 1.00 89.00 88 GLU A N 1
ATOM 715 C CA . GLU A 1 88 ? 7.200 -2.582 10.447 1.00 89.00 88 GLU A CA 1
ATOM 716 C C . GLU A 1 88 ? 7.098 -2.473 11.968 1.00 89.00 88 GLU A C 1
ATOM 718 O O . GLU A 1 88 ? 6.162 -3.017 12.561 1.00 89.00 88 GLU A O 1
ATOM 723 N N . ARG A 1 89 ? 8.011 -1.728 12.599 1.00 92.56 89 ARG A N 1
ATOM 724 C CA . ARG A 1 89 ? 7.950 -1.428 14.030 1.00 92.56 89 ARG A CA 1
ATOM 725 C C . ARG A 1 89 ? 6.667 -0.674 14.380 1.00 92.56 89 ARG A C 1
ATOM 727 O O . ARG A 1 89 ? 5.921 -1.133 15.242 1.00 92.56 89 ARG A O 1
ATOM 734 N N . LEU A 1 90 ? 6.377 0.413 13.668 1.00 93.81 90 LEU A N 1
ATOM 735 C CA . LEU A 1 90 ? 5.180 1.226 13.881 1.00 93.81 90 LEU A CA 1
ATOM 736 C C . LEU A 1 90 ? 3.899 0.409 13.693 1.00 93.81 90 LEU A C 1
ATOM 738 O O . LEU A 1 90 ? 2.950 0.572 14.453 1.00 93.81 90 LEU A O 1
ATOM 742 N N . ARG A 1 91 ? 3.863 -0.522 12.734 1.00 92.50 91 ARG A N 1
ATOM 743 C CA . ARG A 1 91 ? 2.719 -1.432 12.550 1.00 92.50 91 ARG A CA 1
ATOM 744 C C . ARG A 1 91 ? 2.512 -2.369 13.735 1.00 92.50 91 ARG A C 1
ATOM 746 O O . ARG A 1 91 ? 1.369 -2.568 14.140 1.00 92.50 91 ARG A O 1
ATOM 753 N N . ARG A 1 92 ? 3.587 -2.931 14.295 1.00 93.06 92 ARG A N 1
ATOM 754 C CA . ARG A 1 92 ? 3.505 -3.784 15.495 1.00 93.06 92 ARG A CA 1
ATOM 755 C C . ARG A 1 92 ? 3.028 -2.993 16.707 1.00 93.06 92 ARG A C 1
ATOM 757 O O . ARG A 1 92 ? 2.174 -3.473 17.445 1.00 93.06 92 ARG A O 1
ATOM 764 N N . GLU A 1 93 ? 3.547 -1.782 16.886 1.00 92.25 93 GLU A N 1
ATOM 765 C CA . GLU A 1 93 ? 3.110 -0.881 17.954 1.00 92.25 93 GLU A CA 1
ATOM 766 C C . GLU A 1 93 ? 1.626 -0.526 17.792 1.00 92.25 93 GLU A C 1
ATOM 768 O O . GLU A 1 93 ? 0.867 -0.633 18.750 1.00 92.25 93 GLU A O 1
ATOM 773 N N . ASN A 1 94 ? 1.173 -0.223 16.572 1.00 95.12 94 ASN A N 1
ATOM 774 C CA . ASN A 1 94 ? -0.235 0.071 16.307 1.00 95.12 94 ASN A CA 1
ATOM 775 C C . ASN A 1 94 ? -1.149 -1.127 16.615 1.00 95.12 94 ASN A C 1
ATOM 777 O O . ASN A 1 94 ? -2.166 -0.960 17.278 1.00 95.12 94 ASN A O 1
ATOM 781 N N . GLN A 1 95 ? -0.768 -2.340 16.199 1.00 92.62 95 GLN A N 1
ATOM 782 C CA . GLN A 1 95 ? -1.529 -3.557 16.510 1.00 92.62 95 GLN A CA 1
ATOM 783 C C . GLN A 1 95 ? -1.625 -3.813 18.014 1.00 92.62 95 GLN A C 1
ATOM 785 O O . GLN A 1 95 ? -2.695 -4.150 18.513 1.00 92.62 95 GLN A O 1
ATOM 790 N N . ARG A 1 96 ? -0.525 -3.625 18.750 1.00 93.75 96 ARG A N 1
ATOM 791 C CA . ARG A 1 96 ? -0.527 -3.761 20.208 1.00 93.75 96 ARG A CA 1
ATOM 792 C C . ARG A 1 96 ? -1.460 -2.739 20.859 1.00 93.75 96 ARG A C 1
ATOM 794 O O . ARG A 1 96 ? -2.277 -3.114 21.692 1.00 93.75 96 ARG A O 1
ATOM 801 N N . LEU A 1 97 ? -1.363 -1.473 20.454 1.00 94.25 97 LEU A N 1
ATOM 802 C CA . LEU A 1 97 ? -2.224 -0.411 20.976 1.00 94.25 97 LEU A CA 1
ATOM 803 C C . LEU A 1 97 ? -3.701 -0.678 20.670 1.00 94.25 97 LEU A C 1
ATOM 805 O O . LEU A 1 97 ? -4.547 -0.454 21.527 1.00 94.25 97 LEU A O 1
ATOM 809 N N . GLN A 1 98 ? -4.020 -1.206 19.486 1.00 92.50 98 GLN A N 1
ATOM 810 C CA . GLN A 1 98 ? -5.386 -1.606 19.137 1.00 92.50 98 GLN A CA 1
ATOM 811 C C . GLN A 1 98 ? -5.913 -2.718 20.055 1.00 92.50 98 GLN A C 1
ATOM 813 O O . GLN A 1 98 ? -7.046 -2.624 20.516 1.00 92.50 98 GLN A O 1
ATOM 818 N N . GLN A 1 99 ? -5.092 -3.721 20.381 1.00 92.69 99 GLN A N 1
ATOM 819 C CA . GLN A 1 99 ? -5.473 -4.782 21.323 1.00 92.69 99 GLN A CA 1
ATOM 820 C C . GLN A 1 99 ? -5.689 -4.251 22.747 1.00 92.69 99 GLN A C 1
ATOM 822 O O . GLN A 1 99 ? -6.639 -4.651 23.415 1.00 92.69 99 GLN A O 1
ATOM 827 N N . GLU A 1 100 ? -4.832 -3.344 23.225 1.00 90.38 100 GLU A N 1
ATOM 828 C CA . GLU A 1 100 ? -4.995 -2.703 24.541 1.00 90.38 100 GLU A CA 1
ATOM 829 C C . GLU A 1 100 ? -6.277 -1.849 24.597 1.00 90.38 100 GLU A C 1
ATOM 831 O O . GLU A 1 100 ? -6.985 -1.825 25.612 1.00 90.38 100 GLU A O 1
ATOM 836 N N . LEU A 1 101 ? -6.614 -1.191 23.485 1.00 94.69 101 LEU A N 1
ATOM 837 C CA . LEU A 1 101 ? -7.839 -0.410 23.338 1.00 94.69 101 LEU A CA 1
ATOM 838 C C . LEU A 1 101 ? -9.077 -1.320 23.362 1.00 94.69 101 LEU A C 1
ATOM 840 O O . LEU A 1 101 ? -10.013 -1.047 24.112 1.00 94.69 101 LEU A O 1
ATOM 844 N N . GLU A 1 102 ? -9.057 -2.432 22.627 1.00 92.94 102 GLU A N 1
ATOM 845 C CA . GLU A 1 102 ? -10.135 -3.430 22.617 1.00 92.94 102 GLU A CA 1
ATOM 846 C C . GLU A 1 102 ? -10.362 -4.045 24.009 1.00 92.94 102 GLU A C 1
ATOM 848 O O . GLU A 1 102 ? -11.496 -4.135 24.482 1.00 92.94 102 GLU A O 1
ATOM 853 N N . GLN A 1 103 ? -9.287 -4.383 24.728 1.00 89.75 103 GLN A N 1
ATOM 854 C CA . GLN A 1 103 ? -9.378 -4.866 26.110 1.00 89.75 103 GLN A CA 1
ATOM 855 C C . GLN A 1 103 ? -10.027 -3.826 27.028 1.00 89.75 103 GLN A C 1
ATOM 857 O O . GLN A 1 103 ? -10.942 -4.151 27.788 1.00 89.75 103 GLN A O 1
ATOM 862 N N . SER A 1 104 ? -9.603 -2.566 26.925 1.00 91.88 104 SER A N 1
ATOM 863 C CA . SER A 1 104 ? -10.162 -1.471 27.725 1.00 91.88 104 SER A CA 1
ATOM 864 C C . SER A 1 104 ? -11.647 -1.245 27.422 1.00 91.88 104 SER A C 1
ATOM 866 O O . SER A 1 104 ? -12.445 -1.073 28.341 1.00 91.88 104 SER A O 1
ATOM 868 N N . GLN A 1 105 ? -12.042 -1.307 26.148 1.00 90.25 105 GLN A N 1
ATOM 869 C CA . GLN A 1 105 ? -13.445 -1.220 25.736 1.00 90.25 105 GLN A CA 1
ATOM 870 C C . GLN A 1 105 ? -14.273 -2.373 26.308 1.00 90.25 105 GLN A C 1
ATOM 872 O O . GLN A 1 105 ? -15.333 -2.132 26.882 1.00 90.25 105 GLN A O 1
ATOM 877 N N . SER A 1 106 ? -13.763 -3.606 26.253 1.00 88.75 106 SER A N 1
ATOM 878 C CA . SER A 1 106 ? -14.454 -4.762 26.834 1.00 88.75 106 SER A CA 1
ATOM 879 C C . SER A 1 106 ? -14.661 -4.625 28.349 1.00 88.75 106 SER A C 1
ATOM 881 O O . SER A 1 106 ? -15.723 -4.973 28.869 1.00 88.75 106 SER A O 1
ATOM 883 N N . ALA A 1 107 ? -13.686 -4.050 29.062 1.00 91.31 107 ALA A N 1
ATOM 884 C CA . ALA A 1 107 ? -13.799 -3.784 30.490 1.00 91.31 107 ALA A CA 1
ATOM 885 C C . ALA A 1 107 ? -14.902 -2.755 30.779 1.00 91.31 107 ALA A C 1
ATOM 887 O O . ALA A 1 107 ? -15.725 -2.972 31.668 1.00 91.31 107 ALA A O 1
ATOM 888 N N . VAL A 1 108 ? -14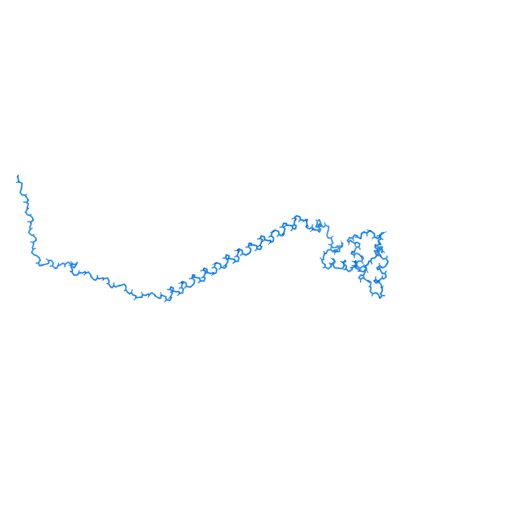.973 -1.675 29.994 1.00 94.75 108 VAL A N 1
ATOM 889 C CA . VAL A 1 108 ? -16.045 -0.672 30.104 1.00 94.75 108 VAL A CA 1
ATOM 890 C C . VAL A 1 108 ? -17.417 -1.296 29.838 1.00 94.75 108 VAL A C 1
ATOM 892 O O . VAL A 1 108 ? -18.360 -1.030 30.582 1.00 94.75 108 VAL A O 1
ATOM 895 N N . GLU A 1 109 ? -17.542 -2.173 28.842 1.00 93.31 109 GLU A N 1
ATOM 896 C CA . GLU A 1 109 ? -18.800 -2.877 28.573 1.00 93.31 109 GLU A CA 1
ATOM 897 C C . GLU A 1 109 ? -19.228 -3.796 29.720 1.00 93.31 109 GLU A C 1
ATOM 899 O O . GLU A 1 109 ? -20.404 -3.819 30.088 1.00 93.31 109 GLU A O 1
ATOM 904 N N . LEU A 1 110 ? -18.297 -4.564 30.291 1.00 93.69 110 LEU A N 1
ATOM 905 C CA . LEU A 1 110 ? -18.584 -5.437 31.430 1.00 93.69 110 LEU A CA 1
ATOM 906 C C . LEU A 1 110 ? -19.020 -4.630 32.654 1.00 93.69 110 LEU A C 1
ATOM 908 O O . LEU A 1 110 ? -20.000 -4.996 33.304 1.00 93.69 110 LEU A O 1
ATOM 912 N N . LEU A 1 111 ? -18.346 -3.510 32.933 1.00 92.38 111 LEU A N 1
ATOM 913 C CA . LEU A 1 111 ? -18.732 -2.594 34.006 1.00 92.38 111 LEU A CA 1
ATOM 914 C C . LEU A 1 111 ? -20.119 -1.990 33.758 1.00 92.38 111 LEU A C 1
ATOM 916 O O . LEU A 1 111 ? -20.935 -1.948 34.677 1.00 92.38 111 LEU A O 1
ATOM 920 N N . GLY A 1 112 ? -20.428 -1.601 32.518 1.00 92.81 112 GLY A N 1
ATOM 921 C CA . GLY A 1 112 ? -21.758 -1.125 32.135 1.00 92.81 112 GLY A CA 1
ATOM 922 C C . GLY A 1 112 ? -22.845 -2.184 32.346 1.00 92.81 112 GLY A C 1
ATOM 923 O O . GLY A 1 112 ? -23.897 -1.890 32.914 1.00 92.81 112 GLY A O 1
ATOM 924 N N . LYS A 1 113 ? -22.577 -3.441 31.968 1.00 94.00 113 LYS A N 1
ATOM 925 C CA . LYS A 1 113 ? -23.494 -4.572 32.199 1.00 94.00 113 LYS A CA 1
ATOM 926 C C . LYS A 1 113 ? -23.692 -4.846 33.692 1.00 94.00 113 LYS A C 1
ATOM 928 O O . LYS A 1 113 ? -24.825 -5.043 34.120 1.00 94.00 113 LYS A O 1
ATOM 933 N N . ALA A 1 114 ? -22.627 -4.823 34.493 1.00 92.69 114 ALA A N 1
ATOM 934 C CA . ALA A 1 114 ? -22.715 -5.010 35.941 1.00 92.69 114 ALA A CA 1
ATOM 935 C C . ALA A 1 114 ? -23.527 -3.893 36.614 1.00 92.69 114 ALA A C 1
ATOM 937 O O . ALA A 1 114 ? -24.395 -4.181 37.437 1.00 92.69 114 ALA A O 1
ATOM 938 N N . ALA A 1 115 ? -23.305 -2.634 36.224 1.00 91.19 115 ALA A N 1
ATOM 939 C CA . ALA A 1 115 ? -24.079 -1.499 36.719 1.00 91.19 115 ALA A CA 1
ATOM 940 C C . ALA A 1 115 ? -25.572 -1.632 36.371 1.00 91.19 115 ALA A C 1
ATOM 942 O O . ALA A 1 115 ? -26.419 -1.467 37.247 1.00 91.19 115 ALA A O 1
ATOM 943 N N . ALA A 1 116 ? -25.899 -2.016 35.132 1.00 92.00 116 ALA A N 1
ATOM 944 C CA . ALA A 1 116 ? -27.280 -2.248 34.709 1.00 92.00 116 ALA A CA 1
ATOM 945 C C . ALA A 1 116 ? -27.955 -3.393 35.489 1.00 92.00 116 ALA A C 1
ATOM 947 O O . ALA A 1 116 ? -29.128 -3.293 35.850 1.00 92.00 116 ALA A O 1
ATOM 948 N N . LEU A 1 117 ? -27.221 -4.471 35.789 1.00 91.31 117 LEU A N 1
ATOM 949 C CA . LEU A 1 117 ? -27.722 -5.561 36.630 1.00 91.31 117 LEU A CA 1
ATOM 950 C C . LEU A 1 117 ? -27.993 -5.097 38.063 1.00 91.31 117 LEU A C 1
ATOM 952 O O . LEU A 1 117 ? -29.046 -5.419 38.609 1.00 91.31 117 LEU A O 1
ATOM 956 N N . LEU A 1 118 ? -27.079 -4.328 38.663 1.00 92.06 118 LEU A N 1
ATOM 957 C CA . LEU A 1 118 ? -27.276 -3.764 40.000 1.00 92.06 118 LEU A CA 1
ATOM 958 C C . LEU A 1 118 ? -28.485 -2.827 40.042 1.00 92.06 118 LEU A C 1
ATOM 960 O O . LEU A 1 118 ? -29.271 -2.893 40.982 1.00 92.06 118 LEU A O 1
ATOM 964 N N . GLU A 1 119 ? -28.682 -2.005 39.011 1.00 88.69 119 GLU A N 1
ATOM 965 C CA . GLU A 1 119 ? -29.867 -1.155 38.888 1.00 88.69 119 GLU A CA 1
ATOM 966 C C . GLU A 1 119 ? -31.155 -1.986 38.755 1.00 88.69 119 GLU A C 1
ATOM 968 O O . GLU A 1 119 ? -32.167 -1.669 39.379 1.00 88.69 119 GLU A O 1
ATOM 973 N N . GLY A 1 120 ? -31.124 -3.079 37.987 1.00 88.12 120 GLY A N 1
ATOM 974 C CA . GLY A 1 120 ? -32.242 -4.017 37.867 1.00 88.12 120 GLY A CA 1
ATOM 975 C C . GLY A 1 120 ? -32.588 -4.694 39.194 1.00 88.12 120 GLY A C 1
ATOM 976 O O . GLY A 1 120 ? -33.758 -4.736 39.576 1.00 88.12 120 GLY A O 1
ATOM 977 N N . LEU A 1 121 ? -31.575 -5.156 39.933 1.00 87.12 121 LEU A N 1
ATOM 978 C CA . LEU A 1 121 ? -31.756 -5.721 41.268 1.00 87.12 121 LEU A CA 1
ATOM 979 C C . LEU A 1 121 ? -32.318 -4.679 42.232 1.00 87.12 121 LEU A C 1
ATOM 981 O O . LEU A 1 121 ? -33.303 -4.972 42.900 1.00 87.12 121 LEU A O 1
ATOM 985 N N . ALA A 1 122 ? -31.778 -3.460 42.242 1.00 85.94 122 ALA A N 1
ATOM 986 C CA . ALA A 1 122 ? -32.277 -2.366 43.070 1.00 85.94 122 ALA A CA 1
ATOM 987 C C . ALA A 1 122 ? -33.730 -1.979 42.740 1.00 85.94 122 ALA A C 1
ATOM 989 O O . ALA A 1 122 ? -34.487 -1.653 43.643 1.00 85.94 122 ALA A O 1
ATOM 990 N N . LYS A 1 123 ? -34.151 -2.045 41.470 1.00 80.94 123 LYS A N 1
ATOM 991 C CA . LYS A 1 123 ? -35.555 -1.828 41.072 1.00 80.94 123 LYS A CA 1
ATOM 992 C C . LYS A 1 123 ? -36.469 -2.996 41.453 1.00 80.94 123 LYS A C 1
ATOM 994 O O . LYS A 1 123 ? -37.628 -2.770 41.784 1.00 80.94 123 LYS A O 1
ATOM 999 N N . SER A 1 124 ? -35.970 -4.233 41.378 1.00 74.94 124 SER A N 1
ATOM 1000 C CA . SER A 1 124 ? -36.717 -5.447 41.752 1.00 74.94 124 SER A CA 1
ATOM 1001 C C . SER A 1 124 ? -36.840 -5.631 43.265 1.00 74.94 124 SER A C 1
ATOM 1003 O O . SER A 1 124 ? -37.860 -6.119 43.748 1.00 74.94 124 SER A O 1
ATOM 1005 N N . ALA A 1 125 ? -35.838 -5.164 44.010 1.00 68.38 125 ALA A N 1
ATOM 1006 C CA . ALA A 1 125 ? -35.925 -4.857 45.422 1.00 68.38 125 ALA A CA 1
ATOM 1007 C C . ALA A 1 125 ? -36.761 -3.580 45.555 1.00 68.38 125 ALA A C 1
ATOM 1009 O O . ALA A 1 125 ? -36.260 -2.512 45.900 1.00 68.38 125 ALA A O 1
ATOM 1010 N N . GLY A 1 126 ? -38.051 -3.685 45.219 1.00 57.31 126 GLY A N 1
ATOM 1011 C CA . GLY A 1 126 ? -39.020 -2.652 45.548 1.00 57.31 126 GLY A CA 1
ATOM 1012 C C . GLY A 1 126 ? -38.832 -2.264 47.015 1.00 57.31 126 GLY A C 1
ATOM 1013 O O . GLY A 1 126 ? -38.424 -3.124 47.802 1.00 57.31 126 GLY A O 1
ATOM 1014 N N . PRO A 1 127 ? -39.061 -0.990 47.383 1.00 58.00 127 PRO A N 1
ATOM 1015 C CA . PRO A 1 127 ? -38.869 -0.546 48.754 1.00 58.00 127 PRO A CA 1
ATOM 1016 C C . PRO A 1 127 ? -39.607 -1.536 49.640 1.00 58.00 127 PRO A C 1
ATOM 1018 O O . PRO A 1 127 ? -40.828 -1.659 49.519 1.00 58.00 127 PRO A O 1
ATOM 1021 N N . ASN A 1 128 ? -38.864 -2.304 50.443 1.00 54.84 128 ASN A N 1
ATOM 1022 C CA . ASN A 1 128 ? -39.481 -3.161 51.430 1.00 54.84 128 ASN A CA 1
ATOM 1023 C C . ASN A 1 128 ? -40.201 -2.170 52.336 1.00 54.84 128 ASN A C 1
ATOM 1025 O O . ASN A 1 128 ? -39.565 -1.450 53.104 1.00 54.84 128 ASN A O 1
ATOM 1029 N N . GLN A 1 129 ? -41.514 -2.048 52.151 1.00 51.09 129 GLN A N 1
ATOM 1030 C CA . GLN A 1 129 ? -42.414 -1.296 53.014 1.00 51.09 129 GLN A CA 1
ATOM 1031 C C . GLN A 1 129 ? -42.555 -2.098 54.315 1.00 51.09 129 GLN A C 1
ATOM 1033 O O . GLN A 1 129 ? -43.650 -2.385 54.779 1.00 51.09 129 GLN A O 1
ATOM 1038 N N . GLU A 1 130 ? -41.433 -2.522 54.890 1.00 54.88 130 GLU A N 1
ATOM 1039 C CA . GLU A 1 130 ? -41.339 -2.687 56.320 1.00 54.88 130 GLU A CA 1
ATOM 1040 C C . GLU A 1 130 ? -41.349 -1.260 56.838 1.00 54.88 130 GLU A C 1
ATOM 1042 O O . GLU A 1 130 ? -40.324 -0.573 56.865 1.00 54.88 130 GLU A O 1
ATOM 1047 N N . GLU A 1 131 ? -42.552 -0.778 57.163 1.00 58.81 131 GLU A N 1
ATOM 1048 C CA . GLU A 1 131 ? -42.674 0.351 58.069 1.00 58.81 131 GLU A CA 1
ATOM 1049 C C . GLU A 1 131 ? -41.685 0.082 59.210 1.00 58.81 131 GLU A C 1
ATOM 1051 O O . GLU A 1 131 ? -41.763 -0.990 59.828 1.00 58.81 131 GLU A O 1
ATOM 1056 N N . PRO A 1 132 ? -40.705 0.978 59.458 1.00 68.75 132 PRO A N 1
ATOM 1057 C CA . PRO A 1 132 ? -39.839 0.816 60.613 1.00 68.75 132 PRO A CA 1
ATOM 1058 C C . PRO A 1 132 ? -40.763 0.586 61.808 1.00 68.75 132 PRO A C 1
ATOM 1060 O O . PRO A 1 132 ? -41.778 1.292 61.888 1.00 68.75 132 PRO A O 1
ATOM 1063 N N . PRO A 1 133 ? -40.478 -0.409 62.678 1.00 69.94 133 PRO A N 1
ATOM 1064 C CA . PRO A 1 133 ? -41.394 -0.782 63.747 1.00 69.94 133 PRO A CA 1
ATOM 1065 C C . PRO A 1 133 ? -41.857 0.505 64.422 1.00 69.94 133 PRO A C 1
ATOM 1067 O O . PRO A 1 133 ? -40.999 1.370 64.667 1.00 69.94 133 PRO A O 1
ATOM 1070 N N . PRO A 1 134 ? -43.181 0.686 64.621 1.00 71.38 134 PRO A N 1
ATOM 1071 C CA . PRO A 1 134 ? -43.725 1.941 65.115 1.00 71.38 134 PRO A CA 1
ATOM 1072 C C . PRO A 1 134 ? -42.868 2.348 66.296 1.00 71.38 134 PRO A C 1
ATOM 1074 O O . PRO A 1 134 ? -42.639 1.516 67.181 1.00 71.38 134 PRO A O 1
ATOM 1077 N N . ARG A 1 135 ? -42.305 3.570 66.242 1.00 72.06 135 ARG A N 1
ATOM 1078 C CA . ARG A 1 135 ? -41.412 4.065 67.298 1.00 72.06 135 ARG A CA 1
ATOM 1079 C C . ARG A 1 135 ? -42.070 3.670 68.610 1.00 72.06 135 ARG A C 1
ATOM 1081 O O . ARG A 1 135 ? -43.239 4.043 68.762 1.00 72.06 135 ARG A O 1
ATOM 1088 N N . PRO A 1 136 ? -41.408 2.874 69.475 1.00 75.94 136 PRO A N 1
ATOM 1089 C CA . PRO A 1 136 ? -42.039 2.425 70.699 1.00 75.94 136 PRO A CA 1
ATOM 1090 C C . PRO A 1 136 ? -42.619 3.671 71.350 1.00 75.94 136 PRO A C 1
ATOM 1092 O O . PRO A 1 136 ? -41.899 4.654 71.561 1.00 75.94 136 PRO A O 1
ATOM 1095 N N . GLY A 1 137 ? -43.948 3.678 71.498 1.00 72.81 137 GLY A N 1
ATOM 1096 C CA . GLY A 1 137 ? -44.650 4.809 72.081 1.00 72.81 137 GLY A CA 1
ATOM 1097 C C . GLY A 1 137 ? -43.972 5.145 73.398 1.00 72.81 137 GLY A C 1
ATOM 1098 O O . GLY A 1 137 ? -43.445 4.244 74.054 1.00 72.81 137 GLY A O 1
ATOM 1099 N N . MET A 1 138 ? -43.928 6.433 73.739 1.00 73.19 138 MET A N 1
ATOM 1100 C CA . MET A 1 138 ? -43.224 6.894 74.929 1.00 73.19 138 MET A CA 1
ATOM 1101 C C . MET A 1 138 ? -43.569 5.978 76.116 1.00 73.19 138 MET A C 1
ATOM 1103 O O . MET A 1 138 ? -44.760 5.873 76.435 1.00 73.19 138 MET A O 1
ATOM 1107 N N . PRO A 1 139 ? -42.583 5.255 76.687 1.00 76.44 139 PRO A N 1
ATOM 1108 C CA . PRO A 1 139 ? -42.867 4.241 77.687 1.00 76.44 139 PRO A CA 1
ATOM 1109 C C . PRO A 1 139 ? -43.631 4.852 78.857 1.00 76.44 139 PRO A C 1
ATOM 1111 O O . PRO A 1 139 ? -43.424 6.018 79.186 1.00 76.44 139 PRO A O 1
ATOM 1114 N N . ASP A 1 140 ? -44.489 4.071 79.509 1.00 67.25 140 ASP A N 1
ATOM 1115 C CA . ASP A 1 140 ? -45.380 4.585 80.559 1.00 67.25 140 ASP A CA 1
ATOM 1116 C C . ASP A 1 140 ? -44.638 5.243 81.734 1.00 67.25 140 ASP A C 1
ATOM 1118 O O . ASP A 1 140 ? -45.189 6.121 82.385 1.00 67.25 140 ASP A O 1
ATOM 1122 N N . TRP A 1 141 ? -43.373 4.885 81.970 1.00 72.12 141 TRP A N 1
ATOM 1123 C CA . TRP A 1 141 ? -42.509 5.517 82.974 1.00 72.12 141 TRP A CA 1
ATOM 1124 C C . TRP A 1 141 ? -41.908 6.865 82.536 1.00 72.12 141 TRP A C 1
ATOM 1126 O O . TRP A 1 141 ? -41.382 7.591 83.376 1.00 72.12 141 TRP A O 1
ATOM 1136 N N . LEU A 1 142 ? -41.948 7.181 81.237 1.00 71.50 142 LEU A N 1
ATOM 1137 C CA . LEU A 1 142 ? -41.525 8.460 80.655 1.00 71.50 142 LEU A CA 1
ATOM 1138 C C . LEU A 1 142 ? -42.717 9.403 80.427 1.00 71.50 142 LEU A C 1
ATOM 1140 O O . LEU A 1 142 ? -42.520 10.577 80.128 1.00 71.50 142 LEU A O 1
ATOM 1144 N N . ARG A 1 143 ? -43.958 8.921 80.571 1.00 73.31 143 ARG A N 1
ATOM 1145 C CA . ARG A 1 143 ? -45.115 9.811 80.714 1.00 73.31 143 ARG A CA 1
ATOM 1146 C C . ARG A 1 143 ? -44.983 10.532 82.046 1.00 73.31 143 ARG A C 1
ATOM 1148 O O . ARG A 1 143 ? -44.780 9.877 83.067 1.00 73.31 143 ARG A O 1
ATOM 1155 N N . ASP A 1 144 ? -45.108 11.858 82.028 1.00 70.88 144 ASP A N 1
ATOM 1156 C CA . ASP A 1 144 ? -45.147 12.636 83.262 1.00 70.88 144 ASP A CA 1
ATOM 1157 C C . ASP A 1 144 ? -46.216 12.022 84.181 1.00 70.88 144 ASP A C 1
ATOM 1159 O O . ASP A 1 144 ? -47.375 11.896 83.761 1.00 70.88 144 ASP A O 1
ATOM 1163 N N . PRO A 1 145 ? -45.857 11.570 85.399 1.00 70.19 145 PRO A N 1
ATOM 1164 C CA . PRO A 1 145 ? -46.860 11.095 86.334 1.00 70.19 145 PRO A CA 1
ATOM 1165 C C . PRO A 1 145 ? -47.835 12.244 86.585 1.00 70.19 145 PRO A C 1
ATOM 1167 O O . PRO A 1 145 ? -47.423 13.402 86.621 1.00 70.19 145 PRO A O 1
ATOM 1170 N N . ASP A 1 146 ? -49.122 11.939 86.752 1.00 69.69 146 ASP A N 1
ATOM 1171 C CA . ASP A 1 146 ? -50.135 12.938 87.101 1.00 69.69 146 ASP A CA 1
ATOM 1172 C C . ASP A 1 146 ? -49.780 13.565 88.462 1.00 69.69 146 ASP A C 1
ATOM 1174 O O . ASP A 1 146 ? -50.145 13.077 89.536 1.00 69.69 146 ASP A O 1
ATOM 1178 N N . THR A 1 147 ? -48.983 14.634 88.410 1.00 65.12 147 THR A N 1
ATOM 1179 C CA . THR A 1 147 ? -48.421 15.317 89.578 1.00 65.12 147 THR A CA 1
ATOM 1180 C C . THR A 1 147 ? -49.484 16.108 90.332 1.00 65.12 147 THR A C 1
ATOM 1182 O O . THR A 1 147 ? -49.238 16.528 91.461 1.00 65.12 147 THR A O 1
ATOM 1185 N N . SER A 1 148 ? -50.701 16.210 89.784 1.00 67.44 148 SER A N 1
ATOM 1186 C CA . SER A 1 148 ? -51.866 16.838 90.415 1.00 67.44 148 SER A CA 1
ATOM 1187 C C . SER A 1 148 ? -52.256 16.193 91.752 1.00 67.44 148 SER A C 1
ATOM 1189 O O . SER A 1 148 ? -52.981 16.803 92.535 1.00 67.44 148 SER A O 1
ATOM 1191 N N . ARG A 1 149 ? -51.804 14.956 92.018 1.00 64.12 149 ARG A N 1
ATOM 1192 C CA . ARG A 1 149 ? -52.076 14.214 93.263 1.00 64.12 149 ARG A CA 1
ATOM 1193 C C . ARG A 1 149 ? -50.888 14.111 94.221 1.00 64.12 149 ARG A C 1
ATOM 1195 O O . ARG A 1 149 ? -51.038 13.506 95.282 1.00 64.12 149 ARG A O 1
ATOM 1202 N N . LEU A 1 150 ? -49.722 14.657 93.875 1.00 65.75 150 LEU A N 1
ATOM 1203 C CA . LEU A 1 150 ? -48.566 14.608 94.769 1.00 65.75 150 LEU A CA 1
ATOM 1204 C C . LEU A 1 150 ? -48.707 15.656 95.884 1.00 65.75 150 LEU A C 1
ATOM 1206 O O . LEU A 1 150 ? -49.071 16.801 95.611 1.00 65.75 150 LEU A O 1
ATOM 1210 N N . PRO A 1 151 ? -48.415 15.293 97.145 1.00 71.50 151 PRO A N 1
ATOM 1211 C CA . PRO A 1 151 ? -48.352 16.272 98.217 1.00 71.50 151 PRO A CA 1
ATOM 1212 C C . PRO A 1 151 ? -47.219 17.274 97.934 1.00 71.50 151 PRO A C 1
ATOM 1214 O O . PRO A 1 151 ? -46.206 16.899 97.334 1.00 71.50 151 PRO A O 1
ATOM 1217 N N . PRO A 1 152 ? -47.357 18.541 98.363 1.00 76.75 152 PRO A N 1
ATOM 1218 C CA . PRO A 1 152 ? -46.304 19.533 98.191 1.00 76.75 152 PRO A CA 1
ATOM 1219 C C . PRO A 1 152 ? -45.004 19.027 98.823 1.00 76.75 152 PRO A C 1
ATOM 1221 O O . PRO A 1 152 ? -44.998 18.545 99.958 1.00 76.75 152 PRO A O 1
ATOM 1224 N N . ILE A 1 153 ? -43.903 19.125 98.076 1.00 75.06 153 ILE A N 1
ATOM 1225 C CA . ILE A 1 153 ? -42.576 18.741 98.561 1.00 75.06 153 ILE A CA 1
ATOM 1226 C C . ILE A 1 153 ? -42.253 19.631 99.772 1.00 75.06 153 ILE A C 1
ATOM 1228 O O . ILE A 1 153 ? -42.299 20.858 99.637 1.00 75.06 153 ILE A O 1
ATOM 1232 N N . PRO A 1 154 ? -41.941 19.063 100.951 1.00 72.88 154 PRO A N 1
ATOM 1233 C CA . PRO A 1 154 ? -41.588 19.871 102.106 1.00 72.88 154 PRO A CA 1
ATOM 1234 C C . PRO A 1 154 ? -40.287 20.623 101.823 1.00 72.88 154 PRO A C 1
ATOM 1236 O O . PRO A 1 154 ? -39.313 20.050 101.325 1.00 72.88 154 PRO A O 1
ATOM 1239 N N . SER A 1 155 ? -40.270 21.914 102.146 1.00 74.50 155 SER A N 1
ATOM 1240 C CA . SER A 1 155 ? -39.085 22.756 102.010 1.00 74.50 155 SER A CA 1
ATOM 1241 C C . SER A 1 155 ? -37.905 22.124 102.742 1.00 74.50 155 SER A C 1
ATOM 1243 O O . SER A 1 155 ? -37.996 21.809 103.931 1.00 74.50 155 SER A O 1
ATOM 1245 N N . ARG A 1 156 ? -36.789 21.944 102.027 1.00 69.75 156 ARG A N 1
ATOM 1246 C CA . ARG A 1 156 ? -35.524 21.485 102.609 1.00 69.75 156 ARG A CA 1
ATOM 1247 C C . ARG A 1 156 ? -35.184 22.401 103.794 1.00 69.75 156 ARG A C 1
ATOM 1249 O O . ARG A 1 156 ? -35.126 23.614 103.585 1.00 69.75 156 ARG A O 1
ATOM 1256 N N . PRO A 1 157 ? -34.972 21.874 105.013 1.00 67.00 157 PRO A N 1
ATOM 1257 C CA . PRO A 1 157 ? -34.636 22.716 106.149 1.00 67.00 157 PRO A CA 1
ATOM 1258 C C . PRO A 1 157 ? -33.318 23.433 105.858 1.00 67.00 157 PRO A C 1
ATOM 1260 O O . PRO A 1 157 ? -32.311 22.802 105.523 1.00 67.00 157 PRO A O 1
ATOM 1263 N N . SER A 1 158 ? -33.362 24.763 105.933 1.00 63.78 158 SER A N 1
ATOM 1264 C CA . SER A 1 158 ? -32.177 25.609 1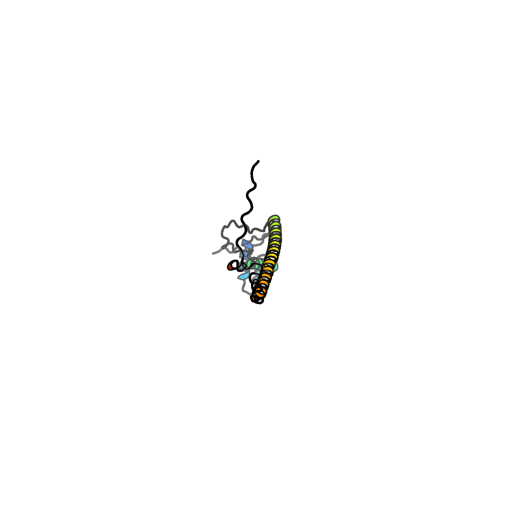05.869 1.00 63.78 158 SER A CA 1
ATOM 1265 C C . SER A 1 158 ? -31.248 25.191 107.000 1.00 63.78 158 SER A C 1
ATOM 1267 O O . SER A 1 158 ? -31.665 25.163 108.158 1.00 63.78 158 SER A O 1
ATOM 1269 N N . ALA A 1 159 ? -30.004 24.849 106.669 1.00 64.38 159 ALA A N 1
ATOM 1270 C CA . ALA A 1 159 ? -28.968 24.704 107.677 1.00 64.38 159 ALA A CA 1
ATOM 1271 C C . ALA A 1 159 ? -28.894 26.020 108.470 1.00 64.38 159 ALA A C 1
ATOM 1273 O O . ALA A 1 159 ? -28.771 27.097 107.882 1.00 64.38 159 ALA A O 1
ATOM 1274 N N . MET A 1 160 ? -29.058 25.920 109.788 1.00 48.97 160 MET A N 1
ATOM 1275 C CA . MET A 1 160 ? -28.829 27.014 110.728 1.00 48.97 160 MET A CA 1
ATOM 1276 C C . MET A 1 160 ? -27.322 27.305 110.781 1.00 48.97 160 MET A C 1
ATOM 1278 O O . MET A 1 160 ? -26.544 26.346 110.780 1.00 48.97 160 MET A O 1
ATOM 1282 N N . PRO A 1 161 ? -26.892 28.576 110.822 1.00 67.88 161 PRO A N 1
ATOM 1283 C CA . PRO A 1 161 ? -25.519 28.906 111.172 1.00 67.88 161 PRO A CA 1
ATOM 1284 C C . PRO A 1 161 ? -25.342 28.787 112.693 1.00 67.88 161 PRO A C 1
ATOM 1286 O O . PRO A 1 161 ? -26.227 29.217 113.429 1.00 67.88 161 PRO A O 1
ATOM 1289 N N . GLU A 1 162 ? -24.252 28.164 113.138 1.00 46.62 162 GLU A N 1
ATOM 1290 C CA . GLU A 1 162 ? -23.168 28.733 113.969 1.00 46.62 162 GLU A CA 1
ATOM 1291 C C . GLU A 1 162 ? -22.009 27.726 114.052 1.00 46.62 162 GLU A C 1
ATOM 1293 O O . GLU A 1 162 ? -22.275 26.514 114.229 1.00 46.62 162 GLU A O 1
#

pLDDT: mean 79.26, std 15.22, range [33.59, 95.12]

Sequence (162 aa):
MVSDEVPFRPSRHAAFTDEQRWALLLEHDQCLERGAKAAFLRRVGVTPFSIKKWSMWRDAGRLVDPATKEPTTVARHVLKYDERVELERLRRENQRLQQELEQSQSAVELLGKAAALLEGLAKSAGPNQEEPPPRPGMPDWLRDPDTSRLPPIPSRPSAMPE

Foldseek 3Di:
DPPPCLPADPDPPDDDDLQSLVSLLVVLVPQPDDCSNVVSCVRRVHDPVSSVVSVVCVVVVNRDHPVPPDVDPPDVCPPPPVSVVVVVVVVVVVVVVVVVVVVVVVVVVVVVVVVVVVVVVVVVPDPPPPPPPPPPPQPPVNPDPPCVPPDPDPPDDDDDDD